Protein AF-A0A9X0A119-F1 (afdb_monomer_l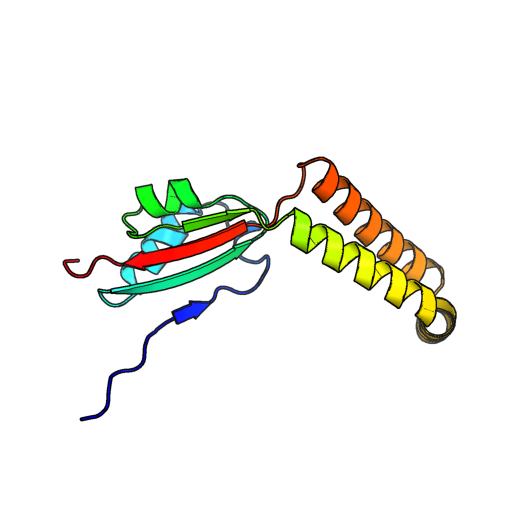ite)

Secondary structure (DSSP, 8-state):
-------EEEE-TTTGGG-S-HHHHHHHHHHHSPTT-EEEEEESS--HHHHHHHT-EEEEEEE-HHHHHHHHHHHHHHHHHTHHHHHHHS-HHHHHHHHHHHHHHHHHHHTTSS--EEEEEE--S--

pLDDT: mean 88.22, std 15.4, range [31.38, 97.69]

Foldseek 3Di:
DPDDDQDEDEDDEAPLVPPPCNLVVLLVVLVPAAAFHKYKYKYQDWCQVSNVVSQWPPKDKDWCLVVVLVVLVVVLVVLVVCQVVCCVVDNPVVSVVVSVVSVVVSVCSVVVVTIIMIIMTTRHNVD

Organism: NCBI:txid174260

Structure (mmCIF, N/CA/C/O backbone):
data_AF-A0A9X0A119-F1
#
_entry.id   AF-A0A9X0A119-F1
#
loop_
_atom_site.group_PDB
_atom_site.id
_atom_site.type_symbol
_atom_site.label_atom_id
_atom_site.label_alt_id
_atom_site.label_comp_id
_atom_site.label_asym_id
_atom_site.label_entity_id
_atom_site.label_seq_id
_atom_site.pdbx_PDB_ins_code
_atom_site.Cartn_x
_atom_site.Cartn_y
_atom_site.Cartn_z
_atom_site.occupancy
_atom_site.B_iso_or_equiv
_atom_site.auth_seq_id
_atom_site.auth_comp_id
_atom_site.auth_asym_id
_atom_site.auth_atom_id
_atom_site.pdbx_PDB_model_num
ATOM 1 N N . MET A 1 1 ? 4.040 -31.983 -21.314 1.00 34.31 1 MET A N 1
ATOM 2 C CA . MET A 1 1 ? 4.667 -30.643 -21.299 1.00 34.31 1 MET A CA 1
ATOM 3 C C . MET A 1 1 ? 4.158 -29.888 -20.069 1.00 34.31 1 MET A C 1
ATOM 5 O O . MET A 1 1 ? 3.028 -29.426 -20.074 1.00 34.31 1 MET A O 1
ATOM 9 N N . LYS A 1 2 ? 4.901 -29.894 -18.951 1.00 36.25 2 LYS A N 1
ATOM 10 C CA . LYS A 1 2 ? 4.467 -29.251 -17.694 1.00 36.25 2 LYS A CA 1
ATOM 11 C C . LYS A 1 2 ? 4.841 -27.768 -17.751 1.00 36.25 2 LYS A C 1
ATOM 13 O O . LYS A 1 2 ? 6.010 -27.430 -17.594 1.00 36.25 2 LYS A O 1
ATOM 18 N N . THR A 1 3 ? 3.865 -26.906 -18.013 1.00 31.38 3 THR A N 1
ATOM 19 C CA . THR A 1 3 ? 4.023 -25.447 -18.067 1.00 31.38 3 THR A CA 1
ATOM 20 C C . THR A 1 3 ? 4.569 -24.946 -16.729 1.00 31.38 3 THR A C 1
ATOM 22 O O . THR A 1 3 ? 3.933 -25.080 -15.682 1.00 31.38 3 THR A O 1
ATOM 25 N N . LEU A 1 4 ? 5.806 -24.452 -16.751 1.00 34.91 4 LEU A N 1
ATOM 26 C CA . LEU A 1 4 ? 6.562 -24.042 -15.573 1.00 34.91 4 LEU A CA 1
ATOM 27 C C . LEU A 1 4 ? 5.855 -22.904 -14.823 1.00 34.91 4 LEU A C 1
ATOM 29 O O . LEU A 1 4 ? 5.431 -21.902 -15.394 1.00 34.91 4 LEU A O 1
ATOM 33 N N . LYS A 1 5 ? 5.744 -23.101 -13.508 1.00 39.72 5 LYS A N 1
ATOM 34 C CA . LYS A 1 5 ? 5.061 -22.264 -12.520 1.00 39.72 5 LYS A CA 1
ATOM 35 C C . LYS A 1 5 ? 5.508 -20.796 -12.602 1.00 39.72 5 LYS A C 1
ATOM 37 O O . LYS A 1 5 ? 6.678 -20.480 -12.391 1.00 39.72 5 LYS A O 1
ATOM 42 N N . ARG A 1 6 ? 4.544 -19.906 -12.846 1.00 44.69 6 ARG A N 1
ATOM 43 C CA . ARG A 1 6 ? 4.639 -18.441 -12.742 1.00 44.69 6 ARG A CA 1
ATOM 44 C C . ARG A 1 6 ? 5.062 -18.075 -11.311 1.00 44.69 6 ARG A C 1
ATOM 46 O O . ARG A 1 6 ? 4.233 -18.116 -10.405 1.00 44.69 6 ARG A O 1
ATOM 53 N N . VAL A 1 7 ? 6.341 -17.774 -11.081 1.00 47.53 7 VAL A N 1
ATOM 54 C CA . VAL A 1 7 ? 6.810 -17.285 -9.773 1.00 47.53 7 VAL A CA 1
ATOM 55 C C . VAL A 1 7 ? 6.307 -15.850 -9.623 1.00 47.53 7 VAL A C 1
ATOM 57 O O 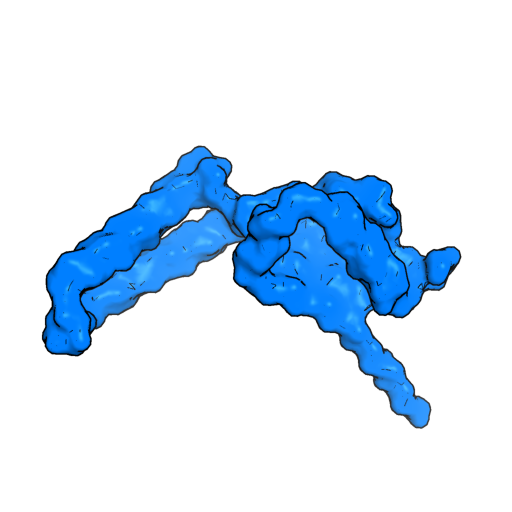. VAL A 1 7 ? 6.804 -14.941 -10.285 1.00 47.53 7 VAL A O 1
ATOM 60 N N . ARG A 1 8 ? 5.266 -15.678 -8.806 1.00 56.06 8 ARG A N 1
ATOM 61 C CA . ARG A 1 8 ? 4.760 -14.382 -8.350 1.00 56.06 8 ARG A CA 1
ATOM 62 C C . ARG A 1 8 ? 5.294 -14.156 -6.944 1.00 56.06 8 ARG A C 1
ATOM 64 O O . ARG A 1 8 ? 4.996 -14.949 -6.055 1.00 56.06 8 ARG A O 1
ATOM 71 N N . TYR A 1 9 ? 6.079 -13.102 -6.751 1.00 60.22 9 TYR A N 1
ATOM 72 C CA . TYR A 1 9 ? 6.374 -12.619 -5.405 1.00 60.22 9 TYR A CA 1
ATOM 73 C C . TYR A 1 9 ? 5.257 -11.661 -4.990 1.00 60.22 9 TYR A C 1
ATOM 75 O O . TYR A 1 9 ? 5.104 -10.599 -5.593 1.00 60.22 9 TYR A O 1
ATOM 83 N N . ASN A 1 10 ? 4.492 -12.065 -3.974 1.00 59.00 10 ASN A N 1
ATOM 84 C CA . ASN A 1 10 ? 3.523 -11.224 -3.277 1.00 59.00 10 ASN A CA 1
ATOM 85 C C . ASN A 1 10 ? 4.140 -10.861 -1.924 1.00 59.00 10 ASN A C 1
ATOM 87 O O . ASN A 1 10 ? 4.185 -11.700 -1.024 1.00 59.00 10 ASN A O 1
ATOM 91 N N . LEU A 1 11 ? 4.661 -9.645 -1.786 1.00 56.72 11 LEU A N 1
ATOM 92 C CA . LEU A 1 11 ? 5.139 -9.167 -0.488 1.00 56.72 11 LEU A CA 1
ATOM 93 C C . LEU A 1 11 ? 3.929 -8.660 0.310 1.00 56.72 11 LEU A C 1
ATOM 95 O O . LEU A 1 11 ? 3.193 -7.793 -0.158 1.00 56.72 11 LEU A O 1
ATOM 99 N N . ASN A 1 12 ? 3.685 -9.286 1.467 1.00 53.66 12 ASN A N 1
ATOM 100 C CA . ASN A 1 12 ? 2.511 -9.062 2.313 1.00 53.66 12 ASN A CA 1
ATOM 101 C C . ASN A 1 12 ? 2.533 -7.665 2.976 1.00 53.66 12 ASN A C 1
ATOM 103 O O . ASN A 1 12 ? 3.603 -7.111 3.251 1.00 53.66 12 ASN A O 1
ATOM 107 N N . ARG A 1 13 ? 1.318 -7.142 3.200 1.00 55.62 13 ARG A N 1
ATOM 108 C CA . ARG A 1 13 ? 0.916 -5.812 3.679 1.00 55.62 13 ARG A CA 1
ATOM 109 C C . ARG A 1 13 ? 1.865 -5.235 4.740 1.00 55.62 13 ARG A C 1
ATOM 111 O O . ARG A 1 13 ? 2.145 -5.882 5.740 1.00 55.62 13 ARG A O 1
ATOM 118 N N . GLU A 1 14 ? 2.296 -3.991 4.526 1.00 63.69 14 GLU A N 1
ATOM 119 C CA . GLU A 1 14 ? 2.960 -3.102 5.505 1.00 63.69 14 GLU A CA 1
ATOM 120 C C . GLU A 1 14 ? 4.414 -3.434 5.891 1.00 63.69 14 GLU A C 1
ATOM 122 O O . GLU A 1 14 ? 5.036 -2.704 6.657 1.00 63.69 14 GLU A O 1
ATOM 127 N N . THR A 1 15 ? 5.015 -4.493 5.346 1.00 70.88 15 THR A N 1
ATOM 128 C CA . THR A 1 15 ? 6.380 -4.893 5.744 1.00 70.88 15 THR A CA 1
ATOM 129 C C . THR A 1 15 ? 7.486 -4.071 5.079 1.00 70.88 15 THR A C 1
ATOM 131 O O . THR A 1 15 ? 8.513 -3.784 5.702 1.00 70.88 15 THR A O 1
ATOM 134 N N . ILE A 1 16 ? 7.295 -3.667 3.818 1.00 83.62 16 ILE A N 1
ATOM 135 C CA . ILE A 1 16 ? 8.325 -2.949 3.058 1.00 83.62 16 ILE A CA 1
ATOM 136 C C . ILE A 1 16 ? 8.499 -1.530 3.605 1.00 83.62 16 ILE A C 1
ATOM 138 O O . ILE A 1 16 ? 9.639 -1.060 3.644 1.00 83.62 16 ILE A O 1
ATOM 142 N N . LEU A 1 17 ? 7.438 -0.887 4.112 1.00 82.56 17 LEU A N 1
ATOM 143 C CA . LEU A 1 17 ? 7.462 0.419 4.782 1.00 82.56 17 LEU A CA 1
ATOM 144 C C . LEU A 1 17 ? 8.648 0.573 5.748 1.00 82.56 17 LEU A C 1
ATOM 146 O O . LEU A 1 17 ? 9.360 1.576 5.678 1.00 82.56 17 LEU A O 1
ATOM 150 N N . HIS A 1 18 ? 8.939 -0.451 6.553 1.00 83.69 18 HIS A N 1
ATOM 151 C CA . HIS A 1 18 ? 9.989 -0.421 7.578 1.00 83.69 18 HIS A CA 1
ATOM 152 C C . HIS A 1 18 ? 11.427 -0.558 7.040 1.00 83.69 18 HIS A C 1
ATOM 154 O O . HIS A 1 18 ? 12.390 -0.269 7.751 1.00 83.69 18 HIS A O 1
ATOM 160 N N . ILE A 1 19 ? 11.612 -0.964 5.781 1.00 89.12 19 ILE A N 1
ATOM 161 C CA . ILE A 1 19 ? 12.941 -1.168 5.184 1.00 89.12 19 ILE A CA 1
ATOM 162 C C . ILE A 1 19 ? 13.489 0.155 4.642 1.00 89.12 19 ILE A C 1
ATOM 164 O O . ILE A 1 19 ? 13.068 0.605 3.583 1.00 89.12 19 ILE A O 1
ATOM 168 N N . LYS A 1 20 ? 14.453 0.789 5.315 1.00 89.38 20 LYS A N 1
ATOM 169 C CA . LYS A 1 20 ? 14.989 2.095 4.871 1.00 89.38 20 LYS A CA 1
ATOM 170 C C . LYS A 1 20 ? 15.521 2.070 3.429 1.00 89.38 20 LYS A C 1
ATOM 172 O O . LYS A 1 20 ? 15.123 2.898 2.615 1.00 89.38 20 LYS A O 1
ATOM 177 N N . ASP A 1 21 ? 16.363 1.091 3.094 1.00 94.00 21 ASP A N 1
ATOM 178 C CA . ASP A 1 21 ? 16.959 0.971 1.759 1.00 94.00 21 ASP A CA 1
ATOM 179 C C . ASP A 1 21 ? 16.063 0.180 0.792 1.00 94.00 21 ASP A C 1
ATOM 181 O O . ASP A 1 21 ? 16.262 -1.006 0.505 1.00 94.00 21 ASP A O 1
ATOM 185 N N . LYS A 1 22 ? 15.043 0.873 0.281 1.00 92.62 22 LYS A N 1
ATOM 186 C CA . LYS A 1 22 ? 14.115 0.337 -0.721 1.00 92.62 22 LYS A CA 1
ATOM 187 C C . LYS A 1 22 ? 14.827 -0.013 -2.036 1.00 92.62 22 LYS A C 1
ATOM 189 O O . LYS A 1 22 ? 14.426 -0.958 -2.710 1.00 92.62 22 LYS A O 1
ATOM 194 N N . LYS A 1 23 ? 15.892 0.712 -2.403 1.00 95.06 23 LYS A N 1
ATOM 195 C CA . LYS A 1 23 ? 16.600 0.515 -3.678 1.00 95.06 23 LYS A CA 1
ATOM 196 C C . LYS A 1 23 ? 17.328 -0.822 -3.686 1.00 95.06 23 LYS A C 1
ATOM 198 O O . LYS A 1 23 ? 17.094 -1.632 -4.580 1.00 95.06 23 LYS A O 1
ATOM 203 N N . SER A 1 24 ? 18.134 -1.083 -2.657 1.00 96.00 24 SER A N 1
ATOM 204 C CA . SER A 1 24 ? 18.845 -2.356 -2.491 1.00 96.00 24 SER A CA 1
ATOM 205 C C . SER A 1 24 ? 17.877 -3.531 -2.377 1.00 96.00 24 SER A C 1
ATOM 207 O O . SER A 1 24 ? 18.099 -4.587 -2.974 1.00 96.00 24 SER A O 1
ATOM 209 N N . LEU A 1 25 ? 16.752 -3.345 -1.677 1.00 94.44 25 LEU A N 1
ATOM 210 C CA . LEU A 1 25 ? 15.689 -4.345 -1.623 1.00 94.44 25 LEU A CA 1
ATOM 211 C C . LEU A 1 25 ? 15.167 -4.692 -3.025 1.00 94.44 25 LEU A C 1
ATOM 213 O O . LEU A 1 25 ? 15.168 -5.865 -3.402 1.00 94.44 25 LEU A O 1
ATOM 217 N N . PHE A 1 26 ? 14.752 -3.697 -3.812 1.00 95.62 26 PHE A N 1
ATOM 218 C CA . PHE A 1 26 ? 14.206 -3.948 -5.146 1.00 95.62 26 PHE A CA 1
ATOM 219 C C . PHE A 1 26 ? 15.254 -4.506 -6.114 1.00 95.62 26 PHE A C 1
ATOM 221 O O . PHE A 1 26 ? 14.913 -5.365 -6.924 1.00 95.62 26 PHE A O 1
ATOM 228 N N . GLN A 1 27 ? 16.529 -4.121 -5.990 1.00 96.56 27 GLN A N 1
ATOM 229 C CA . GLN A 1 27 ? 17.627 -4.726 -6.757 1.00 96.56 27 GLN A CA 1
ATOM 230 C C . GLN A 1 27 ? 17.784 -6.219 -6.442 1.00 96.56 27 GLN A C 1
ATOM 232 O O . GLN A 1 27 ? 17.920 -7.042 -7.350 1.00 96.56 27 GLN A O 1
ATOM 237 N N . LYS A 1 28 ? 17.716 -6.598 -5.158 1.00 95.81 28 LYS A N 1
ATOM 238 C CA . LYS A 1 28 ? 17.753 -8.009 -4.741 1.00 95.81 28 LYS A CA 1
ATOM 239 C C . LYS A 1 28 ? 16.560 -8.782 -5.300 1.00 95.81 28 LYS A C 1
ATOM 241 O O . LYS A 1 28 ? 16.760 -9.865 -5.843 1.00 95.81 28 LYS A O 1
ATOM 246 N N . ILE A 1 29 ? 15.355 -8.213 -5.228 1.00 94.69 29 ILE A N 1
ATOM 247 C CA . ILE A 1 29 ? 14.140 -8.835 -5.774 1.00 94.69 29 ILE A CA 1
ATOM 248 C C . ILE A 1 29 ? 14.260 -9.024 -7.291 1.00 94.69 29 ILE A C 1
ATOM 250 O O . ILE A 1 29 ? 13.991 -10.118 -7.788 1.00 94.69 29 ILE A O 1
ATOM 254 N N . LEU A 1 30 ? 14.718 -8.007 -8.027 1.00 95.06 30 LEU A N 1
ATOM 255 C CA . LEU A 1 30 ? 14.936 -8.101 -9.473 1.00 95.06 30 LEU A CA 1
ATOM 256 C C . LEU A 1 30 ? 15.931 -9.219 -9.819 1.00 95.06 30 LEU A C 1
ATOM 258 O O . LEU A 1 30 ? 15.707 -9.999 -10.744 1.00 95.06 30 LEU A O 1
ATOM 262 N N . ARG A 1 31 ? 17.014 -9.356 -9.048 1.00 95.06 31 ARG A N 1
ATOM 263 C CA . ARG A 1 31 ? 17.981 -10.447 -9.226 1.00 95.06 31 ARG A CA 1
ATOM 264 C C . ARG A 1 31 ? 17.353 -11.824 -8.986 1.00 95.06 31 ARG A C 1
ATOM 266 O O . ARG A 1 31 ? 17.641 -12.744 -9.742 1.00 95.06 31 ARG A O 1
ATOM 273 N N . TRP A 1 32 ? 16.508 -11.968 -7.964 1.00 94.56 32 TRP A N 1
ATOM 274 C CA . TRP A 1 32 ? 15.889 -13.249 -7.592 1.00 94.56 32 TRP A CA 1
ATOM 275 C C . TRP A 1 32 ? 14.785 -13.713 -8.543 1.00 94.56 32 TRP A C 1
ATOM 277 O O . TRP A 1 32 ? 14.540 -14.913 -8.668 1.00 94.56 32 TRP A O 1
ATOM 287 N N . LEU A 1 33 ? 14.109 -12.784 -9.217 1.00 94.56 33 LEU A N 1
ATOM 288 C CA . LEU A 1 33 ? 13.099 -13.129 -10.208 1.00 94.56 33 LEU A CA 1
ATOM 289 C C . LEU A 1 33 ? 13.737 -13.803 -11.429 1.00 94.56 33 LEU A C 1
ATOM 291 O O . LEU A 1 33 ? 14.811 -13.422 -11.892 1.00 94.56 33 LEU A O 1
ATOM 295 N N . LYS A 1 34 ? 13.046 -14.793 -11.997 1.00 93.38 34 LYS A N 1
ATOM 296 C CA . LYS A 1 34 ? 13.386 -15.325 -13.326 1.00 93.38 34 LYS A CA 1
ATOM 297 C C . LYS A 1 34 ? 13.074 -14.275 -14.400 1.00 93.38 34 LYS A C 1
ATOM 299 O O . LYS A 1 34 ? 12.168 -13.471 -14.163 1.00 93.38 34 LYS A O 1
ATOM 304 N N . PRO A 1 35 ? 13.759 -14.272 -15.558 1.00 95.38 35 PRO A N 1
ATOM 305 C CA . PRO A 1 35 ? 13.405 -13.393 -16.673 1.00 95.38 35 PRO A CA 1
ATOM 306 C C . PRO A 1 35 ? 11.910 -13.485 -17.011 1.00 95.38 35 PRO A C 1
ATOM 308 O O . PRO A 1 35 ? 11.330 -14.573 -17.001 1.00 95.38 35 PRO A O 1
ATOM 311 N N . GLY A 1 36 ? 11.259 -12.337 -17.211 1.00 94.44 36 GLY A N 1
ATOM 312 C CA . GLY A 1 36 ? 9.800 -12.247 -17.375 1.00 94.44 36 GLY A CA 1
ATOM 313 C C . GLY A 1 36 ? 8.965 -12.454 -16.097 1.00 94.44 36 GLY A C 1
ATOM 314 O O . GLY A 1 36 ? 7.735 -12.386 -16.151 1.00 94.44 36 GLY A O 1
ATOM 315 N N . GLY A 1 37 ? 9.595 -12.699 -14.944 1.00 94.50 37 GLY A N 1
ATOM 316 C CA . GLY A 1 37 ? 8.936 -12.855 -13.647 1.00 94.50 37 GLY A CA 1
ATOM 317 C C . GLY A 1 37 ? 8.198 -11.590 -13.203 1.00 94.50 37 GLY A C 1
ATOM 318 O O . GLY A 1 37 ? 8.570 -10.479 -13.575 1.00 94.50 37 GLY A O 1
ATOM 319 N N . GLN A 1 38 ? 7.143 -11.758 -12.404 1.00 94.50 38 GLN A N 1
ATOM 320 C CA . GLN A 1 38 ? 6.253 -10.667 -11.996 1.00 94.50 38 GLN A CA 1
ATOM 321 C C . GLN A 1 38 ? 6.355 -10.383 -10.495 1.00 94.50 38 GLN A C 1
ATOM 323 O O . GLN A 1 38 ? 6.452 -11.303 -9.677 1.00 94.50 38 GLN A O 1
ATOM 328 N N . LEU A 1 39 ? 6.273 -9.101 -10.158 1.00 93.44 39 LEU A N 1
ATOM 329 C CA . LEU A 1 39 ? 6.255 -8.566 -8.805 1.00 93.44 39 LEU A CA 1
ATOM 330 C C . LEU A 1 39 ? 4.929 -7.839 -8.568 1.00 93.44 39 LEU A C 1
ATOM 332 O O . LEU A 1 39 ? 4.539 -6.997 -9.378 1.00 93.44 39 LEU A O 1
ATOM 336 N N . LEU A 1 40 ? 4.265 -8.170 -7.459 1.00 93.06 40 LEU A N 1
ATOM 337 C CA . LEU A 1 40 ? 3.096 -7.459 -6.949 1.00 93.06 40 LEU A CA 1
ATOM 338 C C . LEU A 1 40 ? 3.379 -6.994 -5.518 1.00 93.06 40 LEU A C 1
ATOM 340 O O . LEU A 1 40 ? 3.739 -7.798 -4.655 1.00 93.06 40 LEU A O 1
ATOM 344 N N . ILE A 1 41 ? 3.215 -5.695 -5.275 1.00 90.69 41 ILE A N 1
ATOM 345 C CA . ILE A 1 41 ? 3.404 -5.069 -3.962 1.00 90.69 41 ILE A CA 1
ATOM 346 C C . ILE A 1 41 ? 2.166 -4.246 -3.620 1.00 90.69 41 ILE A C 1
ATOM 348 O O . ILE A 1 41 ? 1.654 -3.519 -4.467 1.00 90.69 41 ILE A O 1
ATOM 352 N N . THR A 1 42 ? 1.728 -4.312 -2.365 1.00 89.31 42 THR A N 1
ATOM 353 C CA . THR A 1 42 ? 0.756 -3.370 -1.795 1.00 89.31 42 THR A CA 1
ATOM 354 C C . THR A 1 42 ? 1.353 -2.737 -0.545 1.00 89.31 42 THR A C 1
ATOM 356 O O . THR A 1 42 ? 1.751 -3.481 0.354 1.00 89.31 42 THR A O 1
ATOM 359 N N . ASP A 1 43 ? 1.427 -1.408 -0.462 1.00 88.50 43 ASP A N 1
ATOM 360 C CA . ASP A 1 43 ? 2.027 -0.730 0.699 1.00 88.50 43 ASP A CA 1
ATOM 361 C C . ASP A 1 43 ? 1.550 0.725 0.863 1.00 88.50 43 ASP A C 1
ATOM 363 O O . ASP A 1 43 ? 0.927 1.279 -0.041 1.00 88.50 43 ASP A O 1
ATOM 367 N N . TYR A 1 44 ? 1.861 1.366 1.994 1.00 84.88 44 TYR A N 1
ATOM 368 C CA . TYR A 1 44 ? 1.479 2.755 2.298 1.00 84.88 44 TYR A CA 1
ATOM 369 C C . TYR A 1 44 ? 2.378 3.832 1.665 1.00 84.88 44 TYR A C 1
ATOM 371 O O . TYR A 1 44 ? 2.575 4.913 2.218 1.00 84.88 44 TYR A O 1
ATOM 379 N N . CYS A 1 45 ? 3.015 3.520 0.541 1.00 80.81 45 CYS A N 1
ATOM 380 C CA . CYS A 1 45 ? 4.034 4.353 -0.095 1.00 80.81 45 CYS A CA 1
ATOM 381 C C . CYS A 1 45 ? 3.983 4.199 -1.610 1.00 80.81 45 CYS A C 1
ATOM 383 O O . CYS A 1 45 ? 3.479 3.199 -2.109 1.00 80.81 45 CYS A O 1
ATOM 385 N N . PHE A 1 46 ? 4.583 5.145 -2.340 1.00 85.25 46 PHE A N 1
ATOM 386 C CA . PHE A 1 46 ? 4.626 5.122 -3.802 1.00 85.25 46 PHE A CA 1
ATOM 387 C C . PHE A 1 46 ? 5.980 4.639 -4.345 1.00 85.25 46 PHE A C 1
ATOM 389 O O . PHE A 1 46 ? 6.972 5.365 -4.313 1.00 85.25 46 PHE A O 1
ATOM 396 N N . TYR A 1 47 ? 6.033 3.410 -4.876 1.00 90.12 47 TYR A N 1
ATOM 397 C CA . TYR A 1 47 ? 7.274 2.787 -5.374 1.00 90.12 47 TYR A CA 1
ATOM 398 C C . TYR A 1 47 ? 7.453 2.826 -6.898 1.00 90.12 47 TYR A C 1
ATOM 400 O O . TYR A 1 47 ? 8.466 2.354 -7.412 1.00 90.12 47 TYR A O 1
ATOM 408 N N . GLY A 1 48 ? 6.515 3.413 -7.647 1.00 93.12 48 GLY A N 1
ATOM 409 C CA . GLY A 1 48 ? 6.548 3.382 -9.114 1.00 93.12 48 GLY A CA 1
ATOM 410 C C . GLY A 1 48 ? 7.854 3.913 -9.724 1.00 93.12 48 GLY A C 1
ATOM 411 O O . GLY A 1 48 ? 8.371 3.331 -10.673 1.00 93.12 48 GLY A O 1
ATOM 412 N N . LYS A 1 49 ? 8.425 4.985 -9.159 1.00 94.81 49 LYS A N 1
ATOM 413 C CA . LYS A 1 49 ? 9.689 5.566 -9.640 1.00 94.81 49 LYS A CA 1
ATOM 414 C C . LYS A 1 49 ? 10.884 4.641 -9.384 1.00 94.81 49 LYS A C 1
ATOM 416 O O . LYS A 1 49 ? 11.592 4.291 -10.321 1.00 94.81 49 LYS A O 1
ATOM 421 N N . ILE A 1 50 ? 11.061 4.191 -8.141 1.00 95.62 50 ILE A N 1
ATOM 422 C CA . ILE A 1 50 ? 12.211 3.366 -7.745 1.00 95.62 50 ILE A CA 1
ATOM 423 C C . ILE A 1 50 ? 12.214 1.993 -8.430 1.00 95.62 50 ILE A C 1
ATOM 425 O O . ILE A 1 50 ? 13.277 1.482 -8.771 1.00 95.62 50 ILE A O 1
ATOM 429 N N . LEU A 1 51 ? 11.039 1.414 -8.703 1.00 96.56 51 LEU A N 1
ATOM 430 C CA . LEU A 1 51 ? 10.933 0.169 -9.467 1.00 96.56 51 LEU A CA 1
ATOM 431 C C . LEU A 1 51 ? 11.486 0.339 -10.892 1.00 96.56 51 LEU A C 1
ATOM 433 O O . LEU A 1 51 ? 12.253 -0.508 -11.349 1.00 96.56 51 LEU A O 1
ATOM 437 N N . ARG A 1 52 ? 11.162 1.452 -11.565 1.00 96.94 52 ARG A N 1
ATOM 438 C CA . ARG A 1 52 ? 11.702 1.768 -12.900 1.00 96.94 52 ARG A CA 1
ATOM 439 C C . ARG A 1 52 ? 13.208 2.014 -12.855 1.00 96.94 52 ARG A C 1
ATOM 441 O O . ARG A 1 52 ? 13.933 1.447 -13.660 1.00 96.94 52 ARG A O 1
ATOM 448 N N . GLU A 1 53 ? 13.683 2.797 -11.887 1.00 97.31 53 GLU A N 1
ATOM 449 C CA . GLU A 1 53 ? 15.115 3.097 -11.718 1.00 97.31 53 GLU A CA 1
ATOM 450 C C . GLU A 1 53 ? 15.971 1.847 -11.474 1.00 97.31 53 GLU A C 1
ATOM 452 O O . GLU A 1 53 ? 17.132 1.800 -11.871 1.00 97.31 53 GLU A O 1
ATOM 457 N N . VAL A 1 54 ? 15.414 0.833 -10.808 1.00 96.81 54 VAL A N 1
ATOM 458 C CA . VAL A 1 54 ? 16.103 -0.435 -10.535 1.00 96.81 54 VAL A CA 1
ATOM 459 C C . VAL A 1 54 ? 16.145 -1.362 -11.757 1.00 96.81 54 VAL A C 1
ATOM 461 O O . VAL A 1 54 ? 16.964 -2.279 -11.779 1.00 96.81 54 VAL A O 1
ATOM 464 N N . GLY A 1 55 ? 15.319 -1.117 -12.778 1.00 97.00 55 GLY A N 1
ATOM 465 C CA . GLY A 1 55 ? 15.301 -1.893 -14.022 1.00 97.00 55 GLY A CA 1
ATOM 466 C C . GLY A 1 55 ? 14.108 -2.838 -14.173 1.00 97.00 55 GLY A C 1
ATOM 467 O O . GLY A 1 55 ? 14.157 -3.752 -14.993 1.00 97.00 55 GLY A O 1
ATOM 468 N N . PHE A 1 56 ? 13.034 -2.652 -13.399 1.00 97.25 56 PHE A N 1
ATOM 469 C CA . PHE A 1 56 ? 11.766 -3.306 -13.718 1.00 97.25 56 PHE A CA 1
ATOM 470 C C . PHE A 1 56 ? 11.088 -2.644 -14.924 1.00 97.25 56 PHE A C 1
ATOM 472 O O . PHE A 1 56 ? 11.087 -1.423 -15.076 1.00 97.25 56 PHE A O 1
ATOM 479 N N . GLU A 1 57 ? 10.415 -3.460 -15.726 1.00 96.12 57 GLU A N 1
ATOM 480 C CA . GLU A 1 57 ? 9.578 -3.047 -16.850 1.00 96.12 57 GLU A CA 1
ATOM 481 C C . GLU A 1 57 ? 8.088 -3.177 -16.524 1.00 96.12 57 GLU A C 1
ATOM 483 O O . GLU A 1 57 ? 7.703 -3.807 -15.535 1.00 96.12 57 GLU A O 1
ATOM 488 N N . ALA A 1 58 ? 7.242 -2.618 -17.400 1.00 95.50 58 ALA A N 1
ATOM 489 C CA . ALA A 1 58 ? 5.783 -2.686 -17.294 1.00 95.50 58 ALA A CA 1
ATOM 490 C C . ALA A 1 58 ? 5.282 -2.280 -15.893 1.00 95.50 58 ALA A C 1
ATOM 492 O O . ALA A 1 58 ? 4.418 -2.934 -15.311 1.00 95.50 58 ALA A O 1
ATOM 493 N N . VAL A 1 59 ? 5.893 -1.228 -15.332 1.00 96.69 59 VAL A N 1
ATOM 494 C CA . VAL A 1 59 ? 5.613 -0.768 -13.971 1.00 96.69 59 VAL A CA 1
ATOM 495 C C . VAL A 1 59 ? 4.310 0.025 -13.938 1.00 96.69 59 VAL A C 1
ATOM 497 O O . VAL A 1 59 ? 4.265 1.167 -14.413 1.00 96.69 59 VAL A O 1
ATOM 500 N N . THR A 1 60 ? 3.299 -0.554 -13.297 1.00 95.62 60 THR A N 1
ATOM 501 C CA . THR A 1 60 ? 2.033 0.095 -12.945 1.00 95.62 60 THR A CA 1
ATOM 502 C C . THR A 1 60 ? 2.045 0.447 -11.464 1.00 95.62 60 THR A C 1
ATOM 504 O O . THR A 1 60 ? 2.463 -0.358 -10.633 1.00 95.62 60 THR A O 1
ATOM 507 N N . ALA A 1 61 ? 1.591 1.653 -11.136 1.00 94.00 61 ALA A N 1
ATOM 508 C CA . ALA A 1 61 ? 1.471 2.150 -9.774 1.00 94.00 61 ALA A CA 1
ATOM 509 C C . ALA A 1 61 ? 0.090 2.788 -9.621 1.00 94.00 61 ALA A C 1
ATOM 511 O O . ALA A 1 61 ? -0.175 3.829 -10.217 1.00 94.00 61 ALA A O 1
ATOM 512 N N . GLU A 1 62 ? -0.784 2.134 -8.871 1.00 94.19 62 GLU A N 1
ATOM 513 C CA . GLU A 1 62 ? -2.155 2.576 -8.645 1.00 94.19 62 GLU A CA 1
ATOM 514 C C . GLU A 1 62 ? -2.288 3.139 -7.238 1.00 94.19 62 GLU A C 1
ATOM 516 O O . GLU A 1 62 ? -1.868 2.503 -6.271 1.00 94.19 62 GLU A O 1
ATOM 521 N N . ASP A 1 63 ? -2.911 4.307 -7.128 1.00 93.00 63 ASP A N 1
ATOM 522 C CA . ASP A 1 63 ? -3.378 4.828 -5.852 1.00 93.00 63 ASP A CA 1
ATOM 523 C C . ASP A 1 63 ? -4.769 4.246 -5.553 1.00 93.00 63 ASP A C 1
ATOM 525 O O . ASP A 1 63 ? -5.738 4.484 -6.275 1.00 93.00 63 ASP A O 1
ATOM 529 N N . ARG A 1 64 ? -4.860 3.437 -4.496 1.00 93.88 64 ARG A N 1
ATOM 530 C CA . ARG A 1 64 ? -6.095 2.819 -3.999 1.00 93.88 64 ARG A CA 1
ATOM 531 C C . ARG A 1 64 ? -6.509 3.394 -2.641 1.00 93.88 64 ARG A C 1
ATOM 533 O O . ARG A 1 64 ? -7.299 2.775 -1.931 1.00 93.88 64 ARG A O 1
ATOM 540 N N . THR A 1 65 ? -6.029 4.585 -2.279 1.00 93.44 65 THR A N 1
ATOM 541 C CA . THR A 1 65 ? -6.313 5.240 -0.988 1.00 93.44 65 THR A CA 1
ATOM 542 C C . THR A 1 65 ? -7.808 5.437 -0.753 1.00 93.44 65 THR A C 1
ATOM 544 O O . THR A 1 65 ? -8.294 5.167 0.342 1.00 93.44 65 THR A O 1
ATOM 547 N N . THR A 1 66 ? -8.574 5.815 -1.781 1.00 93.12 66 THR A N 1
ATOM 548 C CA . THR A 1 66 ? -10.038 5.945 -1.674 1.00 93.12 66 THR A CA 1
ATOM 549 C C . THR A 1 66 ? -10.699 4.620 -1.300 1.00 93.12 66 THR A C 1
ATOM 551 O O . THR A 1 66 ? -11.510 4.573 -0.378 1.00 93.12 66 THR A O 1
ATOM 554 N N . GLN A 1 67 ? -10.313 3.532 -1.972 1.00 92.75 67 GLN A N 1
ATOM 555 C CA . GLN A 1 67 ? -10.822 2.194 -1.673 1.00 92.75 67 GLN A CA 1
ATOM 556 C C . GLN A 1 67 ? -10.426 1.760 -0.257 1.00 92.75 67 GLN A C 1
ATOM 558 O O . GLN A 1 67 ? -11.234 1.184 0.465 1.00 92.75 67 GLN A O 1
ATOM 563 N N . PHE A 1 68 ? -9.196 2.061 0.162 1.00 91.50 68 PHE A N 1
ATOM 564 C CA . PHE A 1 68 ? -8.734 1.771 1.515 1.00 91.50 68 PHE A CA 1
ATOM 565 C C . PHE A 1 68 ? -9.549 2.513 2.579 1.00 91.50 68 PHE A C 1
ATOM 567 O O . PHE A 1 68 ? -9.964 1.911 3.567 1.00 91.50 68 PHE A O 1
ATOM 574 N N . GLY A 1 69 ? -9.839 3.797 2.351 1.00 93.50 69 GLY A N 1
ATOM 575 C CA . GLY A 1 69 ? -10.693 4.594 3.229 1.00 93.50 69 GLY A CA 1
ATOM 576 C C . GLY A 1 69 ? -12.103 4.012 3.361 1.00 93.50 69 GLY A C 1
ATOM 577 O O . GLY A 1 69 ? -12.609 3.902 4.472 1.00 93.50 69 GLY A O 1
ATOM 578 N N . GLN A 1 70 ? -12.703 3.565 2.253 1.00 94.94 70 GLN A N 1
ATOM 579 C CA . GLN A 1 70 ? -14.018 2.909 2.261 1.00 94.94 70 GLN A CA 1
ATOM 580 C C . GLN A 1 70 ? -14.016 1.599 3.059 1.00 94.94 70 GLN A C 1
ATOM 582 O O . GLN A 1 70 ? -14.974 1.313 3.775 1.00 94.94 70 GLN A O 1
ATOM 587 N N . ILE A 1 71 ? -12.936 0.815 2.964 1.00 94.50 71 ILE A N 1
ATOM 588 C CA . ILE A 1 71 ? -12.773 -0.401 3.769 1.00 94.50 71 ILE A CA 1
ATOM 589 C C . ILE A 1 71 ? -12.747 -0.038 5.255 1.00 94.50 71 ILE A C 1
ATOM 591 O O . ILE A 1 71 ? -13.548 -0.582 6.005 1.00 94.50 71 ILE A O 1
ATOM 595 N N . ILE A 1 72 ? -11.906 0.918 5.673 1.00 94.38 72 ILE A N 1
ATOM 596 C CA . ILE A 1 72 ? -11.817 1.334 7.085 1.00 94.38 72 ILE A CA 1
ATOM 597 C C . ILE A 1 72 ? -13.169 1.845 7.596 1.00 94.38 72 ILE A C 1
ATOM 599 O O . ILE A 1 72 ? -13.576 1.506 8.702 1.00 94.38 72 ILE A O 1
ATOM 603 N N . GLU A 1 73 ? -13.877 2.645 6.800 1.00 95.56 73 GLU A N 1
ATOM 604 C CA . GLU A 1 73 ? -15.199 3.165 7.158 1.00 95.56 73 GLU A CA 1
ATOM 605 C C . GLU A 1 73 ? -16.224 2.038 7.356 1.00 95.56 73 GLU A C 1
ATOM 607 O O . GLU A 1 73 ? -16.954 2.025 8.349 1.00 95.56 73 GLU A O 1
ATOM 612 N N . SER A 1 74 ? -16.239 1.044 6.462 1.00 96.44 74 SER A N 1
ATOM 613 C CA . SER A 1 74 ? -17.098 -0.131 6.620 1.00 96.44 74 SER A CA 1
ATOM 614 C C . SER A 1 74 ? -16.697 -0.991 7.821 1.00 96.44 74 SER A C 1
ATOM 616 O O . SER A 1 74 ? -17.574 -1.513 8.510 1.00 96.44 74 SER A O 1
ATOM 618 N N . GLU A 1 75 ? -15.400 -1.172 8.073 1.00 95.94 75 GLU A N 1
ATOM 619 C CA . GLU A 1 75 ? -14.910 -1.964 9.201 1.00 95.94 75 GLU A CA 1
ATOM 620 C C . GLU A 1 75 ? -15.213 -1.275 10.542 1.00 95.94 75 GLU A C 1
ATOM 622 O O . GLU A 1 75 ? -15.630 -1.953 11.478 1.00 95.94 75 GLU A O 1
ATOM 627 N N . LEU A 1 76 ? -15.113 0.058 10.625 1.00 96.06 76 LEU A N 1
ATOM 628 C CA . LEU A 1 76 ? -15.543 0.846 11.789 1.00 96.06 76 LEU A CA 1
ATOM 629 C C . LEU A 1 76 ? -17.031 0.639 12.091 1.00 96.06 76 LEU A C 1
ATOM 631 O O . LEU A 1 76 ? -17.381 0.290 13.216 1.00 96.06 76 LEU A O 1
ATOM 635 N N . LYS A 1 77 ? -17.898 0.761 11.078 1.00 96.31 77 LYS A N 1
ATOM 636 C CA . LYS A 1 77 ? -19.346 0.548 11.235 1.00 96.31 77 LYS A CA 1
ATOM 637 C C . LYS A 1 77 ? -19.684 -0.863 11.728 1.00 96.31 77 LYS A C 1
ATOM 639 O O . LYS A 1 77 ? -20.638 -1.054 12.482 1.00 96.31 77 LYS A O 1
ATOM 644 N N . ASN A 1 78 ? -18.930 -1.868 11.286 1.00 95.56 78 ASN A N 1
ATOM 645 C CA . ASN A 1 78 ? -19.102 -3.244 11.749 1.00 95.56 78 ASN A CA 1
ATOM 646 C C . ASN A 1 78 ? -18.577 -3.426 13.179 1.00 95.56 78 ASN A C 1
ATOM 648 O O . ASN A 1 78 ? -19.207 -4.112 13.982 1.00 95.56 78 ASN A O 1
ATOM 652 N N . PHE A 1 79 ? -17.450 -2.794 13.514 1.00 95.75 79 PHE A N 1
ATOM 653 C CA . PHE A 1 79 ? -16.868 -2.853 14.851 1.00 95.75 79 PHE A CA 1
ATOM 654 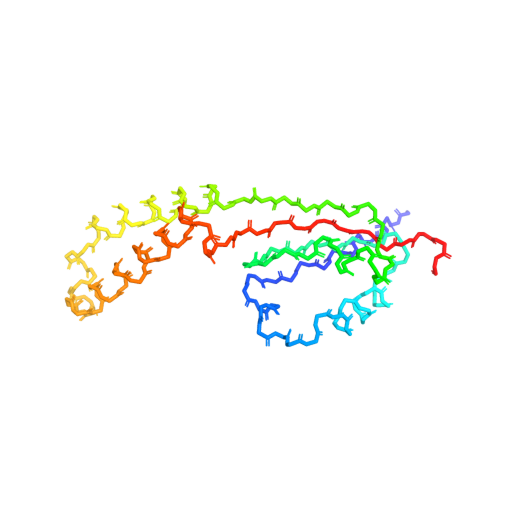C C . PHE A 1 79 ? -17.796 -2.227 15.899 1.00 95.75 79 PHE A C 1
ATOM 656 O O . PHE A 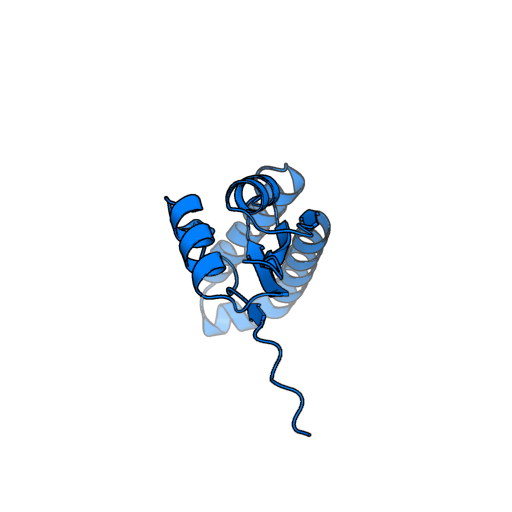1 79 ? -18.011 -2.823 16.956 1.00 95.75 79 PHE A O 1
ATOM 663 N N . GLU A 1 80 ? -18.440 -1.107 15.562 1.00 95.50 80 GLU A N 1
ATOM 664 C CA . GLU A 1 80 ? -19.450 -0.446 16.398 1.00 95.50 80 GLU A CA 1
ATOM 665 C C . GLU A 1 80 ? -20.613 -1.368 16.774 1.00 95.50 80 GLU A C 1
ATOM 667 O O . GLU A 1 80 ? -21.015 -1.411 17.936 1.00 95.50 80 GLU A O 1
ATOM 672 N N . GLN A 1 81 ? -21.108 -2.172 15.830 1.00 95.88 81 GLN A N 1
ATOM 673 C CA . GLN A 1 81 ? -22.191 -3.135 16.084 1.00 95.88 81 GLN A CA 1
ATOM 674 C C . GLN A 1 81 ? -21.776 -4.261 17.042 1.00 95.88 81 GLN A C 1
ATOM 676 O O . GLN A 1 81 ? -22.625 -4.904 17.653 1.00 95.88 81 GLN A O 1
ATOM 681 N N . SER A 1 82 ? -20.473 -4.508 17.180 1.00 94.38 82 SER A N 1
ATOM 682 C CA . SER A 1 82 ? -19.918 -5.547 18.051 1.00 94.38 82 SER A CA 1
ATOM 683 C C . SER A 1 82 ? -19.431 -5.028 19.407 1.00 94.38 82 SER A C 1
ATOM 685 O O . SER A 1 8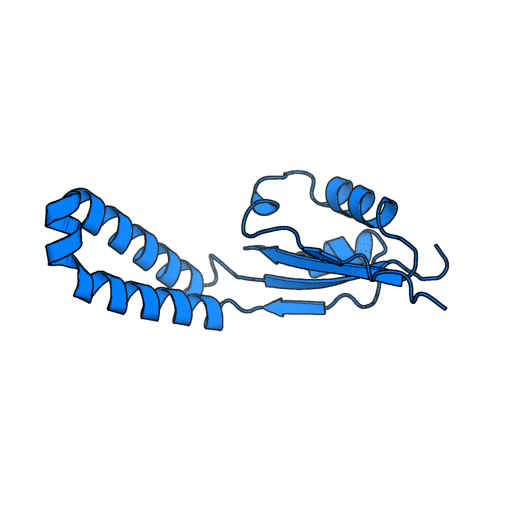2 ? -18.862 -5.805 20.177 1.00 94.38 82 SER A O 1
ATOM 687 N N . LYS A 1 83 ? -19.661 -3.742 19.719 1.00 96.00 83 LYS A N 1
ATOM 688 C CA . LYS A 1 83 ? -19.121 -3.065 20.906 1.00 96.00 83 LYS A CA 1
ATOM 689 C C . LYS A 1 83 ? -19.395 -3.818 22.204 1.00 96.00 83 LYS A C 1
ATOM 691 O O . LYS A 1 83 ? -18.452 -4.108 22.928 1.00 96.00 83 LYS A O 1
ATOM 696 N N . ASP A 1 84 ? -20.648 -4.167 22.487 1.00 96.38 84 ASP A N 1
ATOM 697 C CA . ASP A 1 84 ? -21.015 -4.773 23.776 1.00 96.38 84 ASP A CA 1
ATOM 698 C C . ASP A 1 84 ? -20.324 -6.123 23.993 1.00 96.38 84 ASP A C 1
ATOM 700 O O . ASP A 1 84 ? -19.821 -6.413 25.078 1.00 96.38 84 ASP A O 1
ATOM 704 N N . LYS A 1 85 ? -20.236 -6.932 22.930 1.00 96.56 85 LYS A N 1
ATOM 705 C CA . LYS A 1 85 ? -19.509 -8.203 22.958 1.00 96.56 85 LYS A CA 1
ATOM 706 C C . LYS A 1 85 ? -18.010 -7.977 23.154 1.00 96.56 85 LYS A C 1
ATOM 708 O O . LYS A 1 85 ? -17.400 -8.653 23.972 1.00 96.56 85 LYS A O 1
ATOM 713 N N . PHE A 1 86 ? -17.424 -7.026 22.429 1.00 97.25 86 PHE A N 1
ATOM 714 C CA . PHE A 1 86 ? -16.002 -6.718 22.544 1.00 97.25 86 PHE A CA 1
ATOM 715 C C . PHE A 1 86 ? -15.643 -6.217 23.947 1.00 97.25 86 PHE A C 1
ATOM 717 O O . PHE A 1 86 ? -14.694 -6.704 24.543 1.00 97.25 86 PHE A O 1
ATOM 724 N N . VAL A 1 87 ? -16.415 -5.282 24.506 1.00 97.25 87 VAL A N 1
ATOM 725 C CA . VAL A 1 87 ? -16.168 -4.733 25.849 1.00 97.25 87 VAL A CA 1
ATOM 726 C C . VAL A 1 87 ? -16.292 -5.813 26.923 1.00 97.25 87 VAL A C 1
ATOM 728 O O . VAL A 1 87 ? -15.533 -5.791 27.886 1.00 97.25 87 VAL A O 1
ATOM 731 N N . LYS A 1 88 ? -17.204 -6.777 26.748 1.00 97.38 88 LYS A N 1
ATOM 732 C CA . LYS A 1 88 ? -17.329 -7.933 27.643 1.00 97.38 88 LYS A CA 1
ATOM 733 C C . LYS A 1 88 ? -16.079 -8.822 27.639 1.00 97.38 88 LYS A C 1
ATOM 735 O O . LYS A 1 88 ? -15.689 -9.303 28.698 1.00 97.38 88 LYS A O 1
ATOM 740 N N . ASP A 1 89 ? -15.500 -9.066 26.465 1.00 97.69 89 ASP A N 1
ATOM 741 C CA . ASP A 1 89 ? -14.359 -9.976 26.296 1.00 97.69 89 ASP A CA 1
ATOM 742 C C . ASP A 1 89 ? -12.999 -9.275 26.528 1.00 97.69 89 ASP A C 1
ATOM 744 O O . ASP A 1 89 ? -12.007 -9.940 26.824 1.00 97.69 89 ASP A O 1
ATOM 748 N N . PHE A 1 90 ? -12.953 -7.944 26.402 1.00 96.31 90 PHE A N 1
ATOM 749 C CA . PHE A 1 90 ? -11.755 -7.107 26.519 1.00 96.31 90 PHE A CA 1
ATOM 750 C C . PHE A 1 90 ? -11.992 -5.943 27.501 1.00 96.31 90 PHE A C 1
ATOM 752 O O . PHE A 1 90 ? -11.998 -6.151 28.712 1.00 96.31 90 PHE A O 1
ATOM 759 N N . SER A 1 91 ? -12.171 -4.715 27.001 1.00 97.12 91 SER A N 1
ATOM 760 C CA . SER A 1 91 ? -12.431 -3.522 27.814 1.00 97.12 91 SER A CA 1
ATOM 761 C C . SER A 1 91 ? -13.039 -2.378 26.989 1.00 97.12 91 SER A C 1
ATOM 763 O O . SER A 1 91 ? -12.998 -2.375 25.750 1.00 97.12 91 SER A O 1
ATOM 765 N N . SER A 1 92 ? -13.601 -1.374 27.669 1.00 96.25 92 SER A N 1
ATOM 766 C CA . SER A 1 92 ? -14.056 -0.125 27.040 1.00 96.25 92 SER A CA 1
ATOM 767 C C . SER A 1 92 ? -12.900 0.725 26.517 1.00 96.25 92 SER A C 1
ATOM 769 O O . SER A 1 92 ? -13.045 1.434 25.513 1.00 96.25 92 SER A O 1
ATOM 771 N N . GLU A 1 93 ? -11.751 0.648 27.179 1.00 97.19 93 GLU A N 1
ATOM 772 C CA . GLU A 1 93 ? -10.542 1.393 26.855 1.00 97.19 93 GLU A CA 1
ATOM 773 C C . GLU A 1 93 ? -9.926 0.858 25.560 1.00 97.19 93 GLU A C 1
ATOM 775 O O . GLU A 1 93 ? -9.642 1.646 24.655 1.00 97.19 93 GLU A O 1
ATOM 780 N N . ASP A 1 94 ? -9.816 -0.468 25.423 1.00 96.69 94 ASP A N 1
ATOM 781 C CA . ASP A 1 94 ? -9.315 -1.124 24.210 1.00 96.69 94 ASP A CA 1
ATOM 782 C C . ASP A 1 94 ? -10.215 -0.834 23.011 1.00 96.69 94 ASP A C 1
ATOM 784 O O . ASP A 1 94 ? -9.730 -0.474 21.934 1.00 96.69 94 ASP A O 1
ATOM 788 N N . TYR A 1 95 ? -11.537 -0.913 23.207 1.00 97.19 95 TYR A N 1
ATOM 789 C CA . TYR A 1 95 ? -12.504 -0.550 22.173 1.00 97.19 95 TYR A CA 1
ATOM 790 C C . TYR A 1 95 ? -12.265 0.884 21.683 1.00 97.19 95 TYR A C 1
ATOM 792 O O . TYR A 1 95 ? -12.136 1.138 20.482 1.00 97.19 95 TYR A O 1
ATOM 800 N N . SER A 1 96 ? -12.158 1.827 22.623 1.00 95.94 96 SER A N 1
ATOM 801 C CA . SER A 1 96 ? -11.968 3.246 22.319 1.00 95.94 96 SER A CA 1
ATOM 802 C C . SER A 1 96 ? -10.623 3.506 21.636 1.00 95.94 96 SER A C 1
ATOM 804 O O . SER A 1 96 ? -10.552 4.299 20.695 1.00 95.94 96 SER A O 1
ATOM 806 N N . ALA A 1 97 ? -9.560 2.819 22.062 1.00 96.06 97 ALA A N 1
ATOM 807 C CA . ALA A 1 97 ? -8.233 2.924 21.467 1.00 96.06 97 ALA A CA 1
ATOM 808 C C . ALA A 1 97 ? -8.219 2.435 20.009 1.00 96.06 97 ALA A C 1
ATOM 810 O O . ALA A 1 97 ? -7.683 3.124 19.134 1.00 96.06 97 ALA A O 1
ATOM 811 N N . ILE A 1 98 ? -8.852 1.292 19.728 1.00 95.31 98 ILE A N 1
ATOM 812 C CA . ILE A 1 98 ? -8.954 0.729 18.374 1.00 95.31 98 ILE A CA 1
ATOM 813 C C . ILE A 1 98 ? -9.798 1.636 17.477 1.00 95.31 98 ILE A C 1
ATOM 815 O O . ILE A 1 98 ? -9.333 2.037 16.406 1.00 95.31 98 ILE A O 1
ATOM 819 N N . ALA A 1 99 ? -10.993 2.029 17.931 1.00 96.19 99 ALA A N 1
ATOM 820 C CA . ALA A 1 99 ? -11.884 2.904 17.172 1.00 96.19 99 ALA A CA 1
ATOM 821 C C . ALA A 1 99 ? -11.206 4.243 16.836 1.00 96.19 99 ALA A C 1
ATOM 823 O O . ALA A 1 99 ? -11.233 4.697 15.688 1.00 96.19 99 ALA A O 1
ATOM 824 N N . LYS A 1 100 ? -10.509 4.848 17.809 1.00 96.19 100 LYS A N 1
ATOM 825 C CA . LYS A 1 100 ? -9.727 6.076 17.607 1.00 96.19 100 LYS A CA 1
ATOM 826 C C . LYS A 1 100 ? -8.587 5.875 16.610 1.00 96.19 100 LYS A C 1
ATOM 828 O O . LYS A 1 100 ? -8.393 6.711 15.730 1.00 96.19 100 LYS A O 1
ATOM 833 N N . SER A 1 101 ? -7.840 4.777 16.715 1.00 95.19 101 SER A N 1
ATOM 834 C CA . SER A 1 101 ? -6.739 4.460 15.796 1.00 95.19 101 SER A CA 1
ATOM 835 C C . SER A 1 101 ? -7.217 4.358 14.343 1.00 95.19 101 SER A C 1
ATOM 837 O O . SER A 1 101 ? -6.633 4.971 13.443 1.00 95.19 101 SER A O 1
ATOM 839 N N . TRP A 1 102 ? -8.320 3.647 14.110 1.00 95.62 102 TRP A N 1
ATOM 840 C CA . TRP A 1 102 ? -8.908 3.486 12.779 1.00 95.62 102 TRP A CA 1
ATOM 841 C C . TRP A 1 102 ? -9.517 4.785 12.250 1.00 95.62 102 TRP A C 1
ATOM 843 O O . TRP A 1 102 ? -9.297 5.130 11.090 1.00 95.62 102 TRP A O 1
ATOM 853 N N . THR A 1 103 ? -10.161 5.572 13.112 1.00 95.94 103 THR A N 1
ATOM 854 C CA . THR A 1 103 ? -10.665 6.911 12.766 1.00 95.94 103 THR A CA 1
ATOM 855 C C . THR A 1 103 ? -9.524 7.845 12.347 1.00 95.94 103 THR A C 1
ATOM 857 O O . THR A 1 103 ? -9.600 8.507 11.312 1.00 95.94 103 THR A O 1
ATOM 860 N N . ASN A 1 104 ? -8.408 7.840 13.082 1.00 95.94 104 ASN A N 1
ATOM 861 C CA . ASN A 1 104 ? -7.210 8.602 12.724 1.00 95.94 104 ASN A CA 1
ATOM 862 C C . ASN A 1 104 ? -6.604 8.125 11.397 1.00 95.94 104 ASN A C 1
ATOM 864 O O . ASN A 1 104 ? -6.103 8.926 10.611 1.00 95.94 104 ASN A O 1
ATOM 868 N N . LYS A 1 105 ? -6.623 6.815 11.128 1.00 92.38 105 LYS A N 1
ATOM 869 C CA . LYS A 1 105 ? -6.165 6.246 9.852 1.00 92.38 105 LYS A CA 1
ATOM 870 C C . LYS A 1 105 ? -7.039 6.715 8.688 1.00 92.38 105 LYS A C 1
ATOM 872 O O . LYS A 1 105 ? -6.499 7.156 7.678 1.00 92.38 105 LYS A O 1
ATOM 877 N N . LEU A 1 106 ? -8.362 6.696 8.855 1.00 93.62 106 LEU A N 1
ATOM 878 C CA . LEU A 1 106 ? -9.314 7.201 7.867 1.00 93.62 106 LEU A CA 1
ATOM 879 C C . LEU A 1 106 ? -9.108 8.696 7.593 1.00 93.62 106 LEU A C 1
ATOM 881 O O . LEU A 1 106 ? -9.068 9.099 6.432 1.00 93.62 106 LEU A O 1
ATOM 885 N N . SER A 1 107 ? -8.916 9.499 8.644 1.00 94.06 107 SER A N 1
ATOM 886 C CA . SER A 1 107 ? -8.618 10.931 8.521 1.00 94.06 107 SER A CA 1
ATOM 887 C C . SER A 1 107 ? -7.348 11.174 7.700 1.00 94.06 107 SER A C 1
ATOM 889 O O . SER A 1 107 ? -7.388 11.891 6.704 1.00 94.06 107 SER A O 1
ATOM 891 N N . ARG A 1 108 ? -6.250 10.475 8.024 1.00 93.81 108 ARG A N 1
ATOM 892 C CA . ARG A 1 108 ? -4.991 10.558 7.264 1.00 93.81 108 ARG A CA 1
ATOM 893 C C . ARG A 1 108 ? -5.146 10.137 5.803 1.00 93.81 108 ARG A C 1
ATOM 895 O O . ARG A 1 108 ? -4.536 10.750 4.934 1.00 93.81 108 ARG A O 1
ATOM 902 N N . CYS A 1 109 ? -5.972 9.129 5.517 1.00 91.81 109 CYS A N 1
ATOM 903 C CA . CYS A 1 109 ? -6.265 8.726 4.138 1.00 91.81 109 CYS A CA 1
ATOM 904 C C . CYS A 1 109 ? -7.029 9.812 3.375 1.00 91.81 109 CYS A C 1
ATOM 906 O O . CYS A 1 109 ? -6.680 10.132 2.243 1.00 91.81 109 CYS A O 1
ATOM 908 N N . ARG A 1 110 ? -8.046 10.413 4.002 1.00 90.56 110 ARG A N 1
ATOM 909 C CA . ARG A 1 110 ? -8.835 11.507 3.411 1.00 90.56 110 ARG A CA 1
ATOM 910 C C . ARG A 1 110 ? -8.015 12.789 3.234 1.00 90.56 110 ARG A C 1
ATOM 912 O O . ARG A 1 110 ? -8.238 13.511 2.270 1.00 90.56 110 ARG A O 1
ATOM 919 N N . GLY A 1 111 ? -7.062 13.042 4.129 1.00 90.62 111 GLY A N 1
ATOM 920 C CA . GLY A 1 111 ? -6.129 14.169 4.062 1.00 90.62 111 GLY A CA 1
ATOM 921 C C . GLY A 1 111 ? -4.923 13.954 3.141 1.00 90.62 111 GLY A C 1
ATOM 922 O O . GLY A 1 111 ? -4.122 14.867 2.979 1.00 90.62 111 GLY A O 1
ATOM 923 N N . GLY A 1 112 ? -4.759 12.764 2.548 1.00 87.00 112 GLY A N 1
ATOM 924 C CA . GLY A 1 112 ? -3.617 12.437 1.684 1.00 87.00 112 GLY A CA 1
ATOM 925 C C . GLY A 1 112 ? -2.293 12.183 2.421 1.00 87.00 112 GLY A C 1
ATOM 926 O O . GLY A 1 112 ? -1.273 11.939 1.782 1.00 87.00 112 GLY A O 1
ATOM 927 N N . GLU A 1 113 ? -2.293 12.192 3.755 1.00 87.12 113 GLU A N 1
ATOM 928 C CA . GLU A 1 113 ? -1.113 11.930 4.592 1.00 87.12 113 GLU A CA 1
ATOM 929 C C . GLU A 1 113 ? -0.730 10.445 4.615 1.00 87.12 113 GLU A C 1
ATOM 931 O O . GLU A 1 113 ? 0.433 10.087 4.804 1.00 87.12 113 GLU A O 1
ATOM 936 N N . GLN A 1 114 ? -1.716 9.567 4.430 1.00 87.69 114 GLN A N 1
ATOM 937 C CA . GLN A 1 114 ? -1.516 8.128 4.336 1.00 87.69 114 GLN A CA 1
ATOM 938 C C . GLN A 1 114 ? -2.171 7.606 3.061 1.00 87.69 114 GLN A C 1
ATOM 940 O O . GLN A 1 114 ? -3.386 7.663 2.921 1.00 87.69 114 GLN A O 1
ATOM 945 N N . THR A 1 115 ? -1.374 7.061 2.147 1.00 90.56 115 THR A N 1
ATOM 946 C CA . THR A 1 115 ? -1.874 6.497 0.884 1.00 90.56 115 THR A CA 1
ATOM 947 C C . THR A 1 115 ? -1.822 4.980 0.899 1.00 90.56 115 THR A C 1
ATOM 949 O O . THR A 1 115 ? -1.126 4.413 1.732 1.00 90.56 115 THR A O 1
ATOM 952 N N . TRP A 1 116 ? -2.531 4.304 -0.006 1.00 91.50 116 TRP A N 1
ATOM 953 C CA . TRP A 1 116 ? -2.396 2.862 -0.224 1.00 91.50 116 TRP A CA 1
ATOM 954 C C . TRP A 1 116 ? -2.121 2.568 -1.695 1.00 91.50 116 TRP A C 1
ATOM 956 O O . TRP A 1 116 ? -3.005 2.677 -2.542 1.00 91.50 116 TRP A O 1
ATOM 966 N N . GLY A 1 117 ? -0.875 2.213 -1.996 1.00 91.62 117 GLY A N 1
ATOM 967 C CA . GLY A 1 117 ? -0.410 1.947 -3.347 1.00 91.62 117 GLY A CA 1
ATOM 968 C C . GLY A 1 117 ? -0.448 0.464 -3.704 1.00 91.62 117 GLY A C 1
ATOM 969 O O . GLY A 1 117 ? -0.061 -0.385 -2.897 1.00 91.62 117 GLY A O 1
ATOM 970 N N . VAL A 1 118 ? -0.849 0.160 -4.938 1.00 91.94 118 VAL A N 1
ATOM 971 C CA . VAL A 1 118 ? -0.744 -1.172 -5.550 1.00 91.94 118 VAL A CA 1
ATOM 972 C C . VAL A 1 118 ? 0.205 -1.094 -6.741 1.00 91.94 118 VAL A C 1
ATOM 974 O O . VAL A 1 118 ? -0.007 -0.318 -7.671 1.00 91.94 118 VAL A O 1
ATOM 977 N N . PHE A 1 119 ? 1.262 -1.903 -6.721 1.00 93.00 119 PHE A N 1
ATOM 978 C CA . PHE A 1 119 ? 2.329 -1.876 -7.717 1.00 93.00 119 PHE A CA 1
ATOM 979 C C . PHE A 1 119 ? 2.444 -3.212 -8.427 1.00 93.00 119 PHE A C 1
ATOM 981 O O . PHE A 1 119 ? 2.598 -4.252 -7.785 1.00 93.00 119 PHE A O 1
ATOM 988 N N . TYR A 1 120 ? 2.458 -3.157 -9.753 1.00 94.56 120 TYR A N 1
ATOM 989 C CA . TYR A 1 120 ? 2.777 -4.284 -10.617 1.00 94.56 120 TYR A CA 1
ATOM 990 C C . TYR A 1 120 ? 4.053 -3.968 -11.380 1.00 94.56 120 TYR A C 1
ATOM 992 O O . TYR A 1 120 ? 4.218 -2.857 -11.873 1.00 94.56 120 TYR A O 1
ATOM 1000 N N . ALA A 1 121 ? 4.955 -4.938 -11.479 1.00 96.25 121 ALA A N 1
ATOM 1001 C CA . ALA A 1 121 ? 6.209 -4.789 -12.203 1.00 96.25 121 ALA A CA 1
ATOM 1002 C C . ALA A 1 121 ? 6.675 -6.134 -12.774 1.00 96.25 121 ALA A C 1
ATOM 1004 O O . ALA A 1 121 ? 6.308 -7.202 -12.271 1.00 96.25 121 ALA A O 1
ATOM 1005 N N . ARG A 1 122 ? 7.499 -6.100 -13.823 1.00 96.44 122 ARG A N 1
ATOM 1006 C CA . ARG A 1 122 ? 8.031 -7.296 -14.485 1.00 96.44 122 ARG A CA 1
ATOM 1007 C C . ARG A 1 122 ? 9.547 -7.211 -14.630 1.00 96.44 122 ARG A C 1
ATOM 1009 O O . ARG A 1 122 ? 10.074 -6.165 -14.994 1.00 96.44 122 ARG A O 1
ATOM 1016 N N . LYS A 1 123 ? 10.252 -8.315 -14.379 1.00 96.62 123 LYS A N 1
ATOM 1017 C CA . LYS A 1 123 ? 11.666 -8.438 -14.754 1.00 96.62 123 LYS A CA 1
ATOM 1018 C C . LYS A 1 123 ? 11.786 -8.504 -16.287 1.00 96.62 123 LYS A C 1
ATOM 1020 O O . LYS A 1 123 ? 11.006 -9.252 -16.887 1.00 96.62 123 LYS A O 1
ATOM 1025 N N . PRO A 1 124 ? 12.738 -7.793 -16.917 1.00 96.12 124 PRO A N 1
ATOM 1026 C CA . PRO A 1 124 ? 13.016 -7.940 -18.345 1.00 96.12 124 PRO A CA 1
ATOM 1027 C C . PRO A 1 124 ? 13.193 -9.408 -18.764 1.00 96.12 124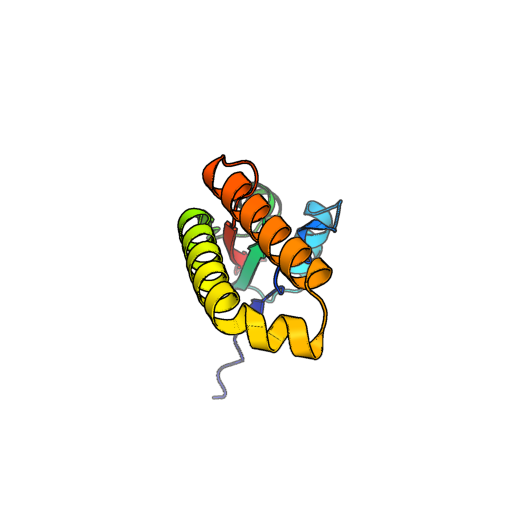 PRO A C 1
ATOM 1029 O O . PRO A 1 124 ? 13.580 -10.264 -17.966 1.00 96.12 124 PRO A O 1
ATOM 1032 N N . ILE A 1 125 ? 12.875 -9.730 -20.017 1.00 91.06 125 ILE A N 1
ATOM 1033 C CA . ILE A 1 125 ? 13.068 -11.092 -20.554 1.00 91.06 125 ILE A CA 1
ATOM 1034 C C . ILE A 1 125 ? 14.530 -11.305 -20.978 1.00 91.06 125 ILE A C 1
ATOM 1036 O O . ILE A 1 125 ? 15.032 -12.421 -20.912 1.00 91.06 125 ILE A O 1
ATOM 1040 N N . SER A 1 126 ? 15.219 -10.233 -21.369 1.00 80.69 126 SER A N 1
ATOM 1041 C CA . SER A 1 126 ? 16.590 -10.240 -21.889 1.00 80.69 126 SER A CA 1
ATOM 1042 C C . SER A 1 126 ? 17.678 -10.014 -20.828 1.00 80.69 126 SER A C 1
ATOM 1044 O O . SER A 1 126 ? 18.792 -9.646 -21.186 1.00 80.69 126 SER A O 1
ATOM 1046 N N . SER A 1 127 ? 17.355 -10.161 -19.538 1.00 58.59 127 SER A N 1
ATOM 1047 C CA . SER A 1 127 ? 18.268 -9.911 -18.405 1.00 58.59 127 SER A CA 1
ATOM 1048 C C . SER A 1 127 ? 18.952 -11.160 -17.878 1.00 58.59 127 SER A C 1
ATOM 1050 O O . SER A 1 127 ? 18.200 -12.146 -17.685 1.00 58.59 127 SER A O 1
#

Radius of gyration: 19.08 Å; chains: 1; bounding box: 41×45×50 Å

Sequence (127 aa):
MKTLKRVRYNLNRETILHIKDKKSLFQKILRWLKPGGQLLITDYCFYGKILREVGFEAVTAEDRTTQFGQIIESELKNFEQSKDKFVKDFSSEDYSAIAKSWTNKLSRCRGGEQTWGVFYARKPISS

InterPro domains:
  IPR029063 S-adenosyl-L-methionine-dependent methyltransferase superfamily [G3DSA:3.40.50.150] (11-124)
  IPR029063 S-adenosyl-L-methionine-dependent methyltransferase superfamily [SSF53335] (13-125)